Protein AF-A0A9X9LZ21-F1 (afdb_monomer_lite)

pLDDT: mean 93.77, std 8.06, range [51.34, 98.12]

Foldseek 3Di:
DDADFPDKDKDFQPDPPVVVVVVVVVVCVVLVKDWDWDADPVDNRMIIIGIGQDPVSVVVVCVVVVPDDDDD

Sequence (72 aa):
GKCRIDYILVYRKSNPQTEKREVFERNIRAEGLQMEKESSLINSDIIFVKLHAPWEVLGRYAEQMNVRMPFR

Organism: Gulo gulo (NCBI:txid48420)

Secondary structure (DSSP, 8-state):
-PPPP-EEEEEETT-S-HHHHHHHHHHHHHTT-EEEEEE-SS-TTEEEEEEE--HHHHHHHHHHTTPPPPP-

InterPro domains:
  IPR007632 Anoctamin [PTHR12308] (2-71)
  IPR032394 Anoctamin, dimerisation domain [PF16178] (1-72)

Radius of gyration: 15.28 Å; chains: 1; bounding box: 33×26×39 Å

Structure (mmCIF, N/CA/C/O backbone):
data_AF-A0A9X9LZ21-F1
#
_entry.id   AF-A0A9X9LZ21-F1
#
loop_
_atom_site.group_PDB
_atom_site.id
_atom_site.type_symbol
_atom_site.label_atom_id
_atom_site.label_alt_id
_atom_site.label_comp_id
_atom_site.label_asym_id
_atom_site.label_entity_id
_atom_site.label_seq_id
_atom_site.pdbx_PDB_ins_code
_atom_site.Cartn_x
_atom_site.Cartn_y
_atom_site.Cartn_z
_atom_site.occupancy
_atom_site.B_iso_or_equiv
_atom_site.auth_seq_id
_atom_site.auth_comp_id
_atom_site.auth_asym_id
_atom_site.auth_atom_id
_atom_site.pdbx_PDB_model_num
ATOM 1 N N . GLY A 1 1 ? 2.348 -15.965 13.901 1.00 51.34 1 GLY A N 1
ATOM 2 C CA . GLY A 1 1 ? 1.289 -16.286 12.920 1.00 51.34 1 GLY A CA 1
ATOM 3 C C . GLY A 1 1 ? 1.470 -15.381 11.722 1.00 51.34 1 GLY A C 1
ATOM 4 O O . GLY A 1 1 ? 1.881 -14.250 11.930 1.00 51.34 1 GLY A O 1
ATOM 5 N N . LYS A 1 2 ? 1.268 -15.868 10.492 1.00 59.69 2 LYS A N 1
ATOM 6 C CA . LYS A 1 2 ? 1.433 -15.039 9.283 1.00 59.69 2 LYS A CA 1
ATOM 7 C C . LYS A 1 2 ? 0.379 -13.921 9.266 1.00 59.69 2 LYS A C 1
ATOM 9 O O . LYS A 1 2 ? -0.782 -14.198 9.560 1.00 59.69 2 LYS A O 1
ATOM 14 N N . CYS A 1 3 ? 0.780 -12.689 8.950 1.00 79.56 3 CYS A N 1
ATOM 15 C CA . CYS A 1 3 ? -0.128 -11.548 8.800 1.00 79.56 3 CYS A CA 1
ATOM 16 C C . CYS A 1 3 ? -1.186 -11.840 7.718 1.00 79.56 3 CYS A C 1
ATOM 18 O O . CYS A 1 3 ? -0.864 -12.392 6.664 1.00 79.56 3 CYS A O 1
ATOM 20 N N . ARG A 1 4 ? -2.456 -11.484 7.963 1.00 90.31 4 ARG A N 1
ATOM 21 C CA . ARG A 1 4 ? -3.542 -11.631 6.977 1.00 90.31 4 ARG A CA 1
ATOM 22 C C . ARG A 1 4 ? -3.274 -10.721 5.782 1.00 90.31 4 ARG A C 1
ATOM 24 O O . ARG A 1 4 ? -2.920 -9.568 5.982 1.00 90.31 4 ARG A O 1
ATOM 31 N N . ILE A 1 5 ? -3.437 -11.231 4.565 1.00 95.12 5 ILE A N 1
ATOM 32 C CA . ILE A 1 5 ? -3.362 -10.421 3.343 1.00 95.12 5 ILE A CA 1
ATOM 33 C C . ILE A 1 5 ? -4.740 -9.799 3.109 1.00 95.12 5 ILE A C 1
ATOM 35 O O . ILE A 1 5 ? -5.712 -10.534 2.935 1.00 95.12 5 ILE A O 1
ATOM 39 N N . ASP A 1 6 ? -4.819 -8.471 3.103 1.00 95.38 6 ASP A N 1
ATOM 40 C CA . ASP A 1 6 ? -6.063 -7.738 2.840 1.00 95.38 6 ASP A CA 1
ATOM 41 C C . ASP A 1 6 ? -6.201 -7.388 1.354 1.00 95.38 6 ASP A C 1
ATOM 43 O O . ASP A 1 6 ? -7.292 -7.479 0.795 1.00 95.38 6 ASP A O 1
ATOM 47 N N . TYR A 1 7 ? -5.085 -7.049 0.697 1.00 96.50 7 TYR A N 1
ATOM 48 C CA . TYR A 1 7 ? -5.035 -6.741 -0.733 1.00 96.50 7 TYR A CA 1
ATOM 49 C C . TYR A 1 7 ? -3.771 -7.292 -1.393 1.00 96.50 7 TYR A C 1
ATOM 51 O O . TYR A 1 7 ? -2.720 -7.421 -0.766 1.00 96.50 7 TYR A O 1
ATOM 59 N N . ILE A 1 8 ? -3.871 -7.568 -2.695 1.00 97.00 8 ILE A N 1
ATOM 60 C CA . ILE A 1 8 ? -2.731 -7.902 -3.550 1.00 97.00 8 ILE A CA 1
ATOM 61 C C . ILE A 1 8 ? -2.694 -6.906 -4.702 1.00 97.00 8 ILE A C 1
ATOM 63 O O . ILE A 1 8 ? -3.640 -6.814 -5.482 1.00 97.00 8 ILE A O 1
ATOM 67 N N . LEU A 1 9 ? -1.587 -6.182 -4.823 1.00 97.12 9 LEU A N 1
ATOM 68 C CA . LEU A 1 9 ? -1.297 -5.352 -5.985 1.00 97.12 9 LEU A CA 1
ATOM 69 C C . LEU A 1 9 ? -0.368 -6.106 -6.929 1.00 97.12 9 LEU A C 1
ATOM 71 O O . LEU A 1 9 ? 0.470 -6.899 -6.497 1.00 97.12 9 LEU A O 1
ATOM 75 N N . VAL A 1 10 ? -0.497 -5.834 -8.225 1.00 97.06 10 VAL A N 1
ATOM 76 C CA . VAL A 1 10 ? 0.299 -6.496 -9.259 1.00 97.06 10 VAL A CA 1
ATOM 77 C C . VAL A 1 10 ? 0.877 -5.455 -10.193 1.00 97.06 10 VAL A C 1
ATOM 79 O O . VAL A 1 10 ? 0.177 -4.541 -10.632 1.00 97.06 10 VAL A O 1
ATOM 82 N N . TYR A 1 11 ? 2.153 -5.600 -10.529 1.00 97.06 11 TYR A N 1
ATOM 83 C CA . TYR A 1 11 ? 2.770 -4.764 -11.544 1.00 97.06 11 TYR A CA 1
ATOM 84 C C . TYR A 1 11 ? 3.840 -5.487 -12.349 1.00 97.06 11 TYR A C 1
ATOM 86 O O . TYR A 1 11 ? 4.347 -6.529 -11.941 1.00 97.06 11 TYR A O 1
ATOM 94 N N . ARG A 1 12 ? 4.195 -4.895 -13.495 1.00 97.31 12 ARG A N 1
ATOM 95 C CA . ARG A 1 12 ? 5.302 -5.347 -14.342 1.00 97.31 12 ARG A CA 1
ATOM 96 C C . ARG A 1 12 ? 6.592 -4.580 -14.049 1.00 97.31 12 ARG A C 1
ATOM 98 O O . ARG A 1 12 ? 6.538 -3.349 -13.988 1.00 97.31 12 ARG A O 1
ATOM 105 N N . LYS A 1 13 ? 7.729 -5.266 -13.898 1.00 94.81 13 LYS A N 1
ATOM 106 C CA . LYS A 1 13 ? 9.061 -4.658 -13.711 1.00 94.81 13 LYS A CA 1
ATOM 107 C C . LYS A 1 13 ? 9.449 -3.807 -14.917 1.00 94.81 13 LYS A C 1
ATOM 109 O O . LYS A 1 13 ? 10.057 -2.761 -14.745 1.00 94.81 13 LYS A O 1
ATOM 114 N N . SER A 1 14 ? 9.031 -4.228 -16.108 1.00 96.56 14 SER A N 1
ATOM 115 C CA . SER A 1 14 ? 9.220 -3.537 -17.384 1.00 96.56 14 SER A CA 1
ATOM 116 C C . SER A 1 14 ? 8.427 -2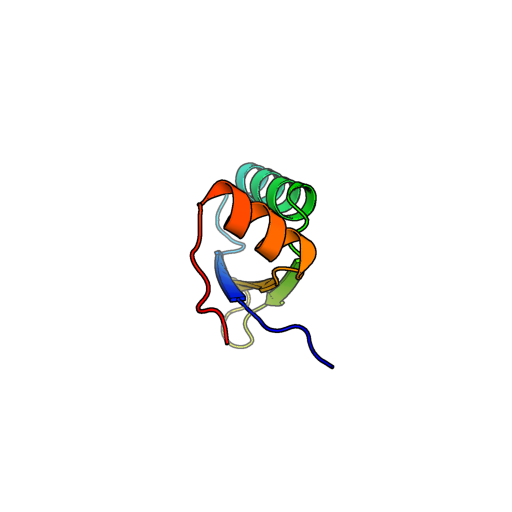.232 -17.521 1.00 96.56 14 SER A C 1
ATOM 118 O O . SER A 1 14 ? 8.680 -1.454 -18.438 1.00 96.56 14 SER A O 1
ATOM 120 N N . ASN A 1 15 ? 7.462 -1.960 -16.635 1.00 96.44 15 ASN A N 1
ATOM 121 C CA . ASN A 1 15 ? 6.698 -0.719 -16.691 1.00 96.44 15 ASN A CA 1
ATOM 122 C C . ASN A 1 15 ? 7.574 0.476 -16.248 1.00 96.44 15 ASN A C 1
ATOM 124 O O . ASN A 1 15 ? 8.058 0.462 -15.114 1.00 96.44 15 ASN A O 1
ATOM 128 N N . PRO A 1 16 ? 7.706 1.536 -17.073 1.00 94.88 16 PRO A N 1
ATOM 129 C CA . PRO A 1 16 ? 8.656 2.628 -16.840 1.00 94.88 16 PRO A CA 1
ATOM 130 C C . PRO A 1 16 ? 8.246 3.610 -15.730 1.00 94.88 16 PRO A C 1
ATOM 132 O O . PRO A 1 16 ? 8.992 4.533 -15.422 1.00 94.88 16 PRO A O 1
ATOM 135 N N . GLN A 1 17 ? 7.075 3.454 -15.106 1.00 95.94 17 GLN A N 1
ATOM 136 C CA . GLN A 1 17 ? 6.575 4.366 -14.069 1.00 95.94 17 GLN A CA 1
ATOM 137 C C . GLN A 1 17 ? 7.187 4.088 -12.681 1.00 95.94 17 GLN A C 1
ATOM 139 O O . GLN A 1 17 ? 6.475 4.054 -11.675 1.00 95.94 17 GLN A O 1
ATOM 144 N N . THR A 1 18 ? 8.501 3.864 -12.615 1.00 95.25 18 THR A N 1
ATOM 145 C CA . THR A 1 18 ? 9.213 3.481 -11.385 1.00 95.25 18 THR A CA 1
ATOM 146 C C . THR A 1 18 ? 9.099 4.549 -10.301 1.00 95.25 18 THR A C 1
ATOM 148 O O . THR A 1 18 ? 8.727 4.225 -9.179 1.00 95.25 18 THR A O 1
ATOM 151 N N . GLU A 1 19 ? 9.285 5.827 -10.636 1.00 96.81 19 GLU A N 1
ATOM 152 C CA . GLU A 1 19 ? 9.184 6.922 -9.657 1.00 96.81 19 GLU A CA 1
ATOM 153 C C . GLU A 1 19 ? 7.789 7.003 -9.020 1.00 96.81 19 GLU A C 1
ATOM 155 O O . GLU A 1 19 ? 7.650 7.083 -7.800 1.00 96.81 19 GLU A O 1
ATOM 160 N N . LYS A 1 20 ? 6.727 6.902 -9.833 1.00 96.56 20 LYS A N 1
ATOM 161 C CA . LYS A 1 20 ? 5.343 6.897 -9.329 1.00 96.56 20 LYS A CA 1
ATOM 162 C C . LYS A 1 20 ? 5.092 5.708 -8.403 1.00 96.56 20 LYS A C 1
ATOM 164 O O . LYS A 1 20 ? 4.390 5.846 -7.403 1.00 96.56 20 LYS A O 1
ATOM 169 N N . ARG A 1 21 ? 5.678 4.551 -8.721 1.00 96.38 21 ARG A N 1
ATOM 170 C CA . ARG A 1 21 ? 5.592 3.343 -7.897 1.00 96.38 21 ARG A CA 1
ATOM 171 C C . ARG A 1 21 ? 6.291 3.529 -6.554 1.00 96.38 21 ARG A C 1
ATOM 173 O O . ARG A 1 21 ? 5.711 3.189 -5.530 1.00 96.38 21 ARG A O 1
ATOM 180 N N . GLU A 1 22 ? 7.493 4.094 -6.543 1.00 96.06 22 GLU A N 1
ATOM 181 C CA . GLU A 1 22 ? 8.242 4.357 -5.310 1.00 96.06 22 GLU A CA 1
ATOM 182 C C . GLU A 1 22 ? 7.523 5.353 -4.399 1.00 96.06 22 GLU A C 1
ATOM 184 O O . GLU A 1 22 ? 7.447 5.135 -3.188 1.00 96.06 22 GLU A O 1
ATOM 189 N N . VAL A 1 23 ? 6.947 6.414 -4.975 1.00 98.12 23 VAL A N 1
ATOM 190 C CA . VAL A 1 23 ? 6.118 7.373 -4.232 1.00 98.12 23 VAL A CA 1
ATOM 191 C C . VAL A 1 23 ? 4.901 6.675 -3.632 1.00 98.12 23 VAL A C 1
ATOM 193 O O . VAL A 1 23 ? 4.641 6.813 -2.439 1.00 98.12 23 VAL A O 1
ATOM 196 N N . PHE A 1 24 ? 4.186 5.874 -4.422 1.00 97.00 24 PHE A N 1
ATOM 197 C CA . PHE A 1 24 ? 3.020 5.134 -3.945 1.00 97.00 24 PHE A CA 1
ATOM 198 C C . PHE A 1 24 ? 3.370 4.171 -2.797 1.00 97.00 24 PHE A C 1
ATOM 200 O O . PHE A 1 24 ? 2.701 4.154 -1.768 1.00 97.00 24 PHE A O 1
ATOM 207 N N . GLU A 1 25 ? 4.470 3.429 -2.917 1.00 96.00 25 GLU A N 1
ATOM 208 C CA . GLU A 1 25 ? 4.965 2.542 -1.862 1.00 96.00 25 GLU A CA 1
ATOM 209 C C . GLU A 1 25 ? 5.424 3.280 -0.599 1.00 96.00 25 GLU A C 1
ATOM 211 O O . GLU A 1 25 ? 5.284 2.768 0.515 1.00 96.00 25 GLU A O 1
ATOM 216 N N . ARG A 1 26 ? 6.022 4.466 -0.746 1.00 97.50 26 ARG A N 1
ATOM 217 C CA . ARG A 1 26 ? 6.382 5.317 0.393 1.00 97.50 26 ARG A CA 1
ATOM 218 C C . ARG A 1 26 ? 5.127 5.772 1.127 1.00 97.50 26 ARG A C 1
ATOM 220 O O . ARG A 1 26 ? 5.093 5.680 2.349 1.00 97.50 26 ARG A O 1
ATOM 227 N N . ASN A 1 27 ? 4.101 6.178 0.384 1.00 97.94 27 ASN A N 1
ATOM 228 C CA . ASN A 1 27 ? 2.826 6.606 0.947 1.00 97.94 27 ASN A CA 1
ATOM 229 C C . ASN A 1 27 ? 2.118 5.456 1.676 1.00 97.94 27 ASN A C 1
ATOM 231 O O . ASN A 1 27 ? 1.672 5.656 2.796 1.00 97.94 27 ASN A O 1
ATOM 235 N N . ILE A 1 28 ? 2.104 4.236 1.120 1.00 96.94 28 ILE A N 1
ATOM 236 C CA . ILE A 1 28 ? 1.568 3.042 1.808 1.00 96.94 28 ILE A CA 1
ATOM 237 C C . ILE A 1 28 ? 2.210 2.870 3.191 1.00 96.94 28 ILE A C 1
ATOM 239 O O . ILE A 1 28 ? 1.502 2.711 4.184 1.00 96.94 28 ILE A O 1
ATOM 243 N N . ARG A 1 29 ? 3.547 2.937 3.271 1.00 95.88 29 ARG A N 1
ATOM 244 C CA . ARG A 1 29 ? 4.259 2.814 4.553 1.00 95.88 29 ARG A CA 1
ATOM 245 C C . ARG A 1 29 ? 3.968 3.988 5.488 1.00 95.88 29 ARG A C 1
ATOM 247 O O . ARG A 1 29 ? 3.822 3.775 6.686 1.00 95.88 29 ARG A O 1
ATOM 254 N N . ALA A 1 30 ? 3.889 5.208 4.955 1.00 97.25 30 ALA A N 1
ATOM 255 C CA . ALA A 1 30 ? 3.570 6.404 5.733 1.00 97.25 30 ALA A CA 1
ATOM 256 C C . ALA A 1 30 ? 2.159 6.338 6.344 1.00 97.25 30 ALA A C 1
ATOM 258 O O . ALA A 1 30 ? 1.958 6.805 7.460 1.00 97.25 30 ALA A O 1
ATOM 259 N N . GLU A 1 31 ? 1.215 5.682 5.665 1.00 96.25 31 GLU A N 1
ATOM 260 C CA . GLU A 1 31 ? -0.127 5.405 6.192 1.00 96.25 31 GLU A CA 1
ATOM 261 C C . GLU A 1 31 ? -0.175 4.259 7.217 1.00 96.25 31 GLU A C 1
ATOM 263 O O . GLU A 1 31 ? -1.240 3.940 7.744 1.00 96.25 31 GLU A O 1
ATOM 268 N N . GLY A 1 32 ? 0.966 3.638 7.528 1.00 96.00 32 GLY A N 1
ATOM 269 C CA . GLY A 1 32 ? 1.073 2.557 8.507 1.00 96.00 32 GLY A CA 1
ATOM 270 C C . GLY A 1 32 ? 0.708 1.173 7.967 1.00 96.00 32 GLY A C 1
ATOM 271 O O . GLY A 1 32 ? 0.699 0.207 8.730 1.00 96.00 32 GLY A O 1
ATOM 272 N N . LEU A 1 33 ? 0.428 1.041 6.666 1.00 96.62 33 LEU A N 1
ATOM 273 C CA . LEU A 1 33 ? 0.202 -0.262 6.043 1.00 96.62 33 LEU A CA 1
ATOM 274 C C . LEU A 1 33 ? 1.522 -1.025 5.901 1.00 96.62 33 LEU A C 1
ATOM 276 O O . LEU A 1 33 ? 2.568 -0.467 5.555 1.00 96.62 33 LEU A O 1
ATOM 280 N N . GLN A 1 34 ? 1.460 -2.333 6.128 1.00 95.62 34 GLN A N 1
ATOM 281 C CA . GLN A 1 34 ? 2.594 -3.230 5.944 1.00 95.62 34 GLN A CA 1
ATOM 282 C C . GLN A 1 34 ? 2.526 -3.867 4.559 1.00 95.62 34 GLN A C 1
ATOM 284 O O . GLN A 1 34 ? 1.439 -4.111 4.028 1.00 95.62 34 GLN A O 1
ATOM 289 N N . MET A 1 35 ? 3.690 -4.148 3.970 1.00 94.94 35 MET A N 1
ATOM 290 C CA . MET A 1 35 ? 3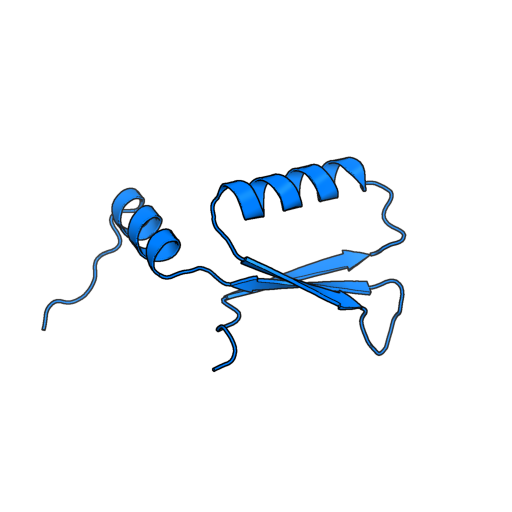.737 -4.794 2.665 1.00 94.94 35 MET A CA 1
ATOM 291 C C . MET A 1 35 ? 4.917 -5.740 2.470 1.00 94.94 35 MET A C 1
ATOM 293 O O . MET A 1 35 ? 6.027 -5.478 2.933 1.00 94.94 35 MET A O 1
ATOM 297 N N . GLU A 1 36 ? 4.671 -6.790 1.693 1.00 95.62 36 GLU A N 1
ATOM 298 C CA . GLU A 1 36 ? 5.649 -7.788 1.260 1.00 95.62 36 GLU A CA 1
ATOM 299 C C . GLU A 1 36 ? 5.671 -7.840 -0.271 1.00 95.62 36 GLU A C 1
ATOM 301 O O . GLU A 1 36 ? 4.618 -7.775 -0.908 1.00 95.62 36 GLU A O 1
ATOM 306 N N . LYS A 1 37 ? 6.855 -7.967 -0.882 1.00 95.50 37 LYS A N 1
ATOM 307 C CA . LYS A 1 37 ? 6.986 -8.086 -2.342 1.00 95.50 37 LYS A CA 1
ATOM 308 C C . LYS A 1 37 ? 7.527 -9.449 -2.727 1.00 95.50 37 LYS A C 1
ATOM 310 O O . LYS A 1 37 ? 8.561 -9.869 -2.217 1.00 95.50 37 LYS A O 1
ATOM 315 N N . GLU A 1 38 ? 6.889 -10.078 -3.701 1.00 96.25 38 GLU A N 1
ATOM 316 C CA . GLU A 1 38 ? 7.318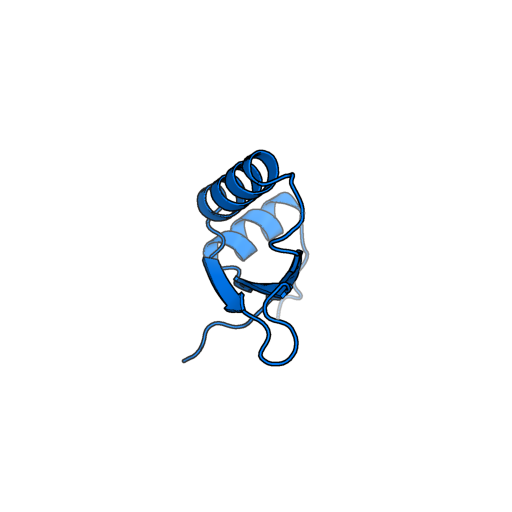 -11.360 -4.253 1.00 96.25 38 GLU A CA 1
ATOM 317 C C . GLU A 1 38 ? 7.291 -11.310 -5.782 1.00 96.25 38 GLU A C 1
ATOM 319 O O . GLU A 1 38 ? 6.352 -10.794 -6.388 1.00 96.25 38 GLU A O 1
ATOM 324 N N . SER A 1 39 ? 8.332 -11.844 -6.428 1.00 97.06 39 SER A N 1
ATOM 325 C CA . SER A 1 39 ? 8.287 -12.068 -7.878 1.00 97.06 39 SER A CA 1
ATOM 326 C C . SER A 1 39 ? 7.396 -13.270 -8.181 1.00 97.06 39 SER A C 1
ATOM 328 O O . SER A 1 39 ? 7.409 -14.252 -7.441 1.00 97.06 39 SER A O 1
ATOM 330 N N . SER A 1 40 ? 6.646 -13.213 -9.280 1.00 97.06 40 SER A N 1
ATOM 331 C CA . SER A 1 40 ? 5.889 -14.373 -9.751 1.00 97.06 40 SER A CA 1
ATOM 332 C C . SER A 1 40 ? 6.825 -15.529 -10.098 1.00 97.06 40 SER A C 1
ATOM 334 O O . SER A 1 40 ? 7.868 -15.331 -10.722 1.00 97.06 40 SER A O 1
ATOM 336 N N . LEU A 1 41 ? 6.412 -16.747 -9.740 1.00 96.62 41 LEU A N 1
ATOM 337 C CA . LEU A 1 41 ? 7.136 -17.978 -10.066 1.00 96.62 41 LEU A CA 1
ATOM 338 C C . LEU A 1 41 ? 7.064 -18.329 -11.560 1.00 96.62 41 LEU A C 1
ATOM 340 O O . LEU A 1 41 ? 7.919 -19.049 -12.060 1.00 96.62 41 LEU A O 1
ATOM 344 N N . ILE A 1 42 ? 6.045 -17.828 -12.269 1.00 96.62 42 ILE A N 1
ATOM 345 C CA . ILE A 1 42 ? 5.778 -18.162 -13.678 1.00 96.62 42 ILE A CA 1
ATOM 346 C C . ILE A 1 42 ? 6.319 -17.078 -14.618 1.00 96.62 42 ILE A C 1
ATOM 348 O O . ILE A 1 42 ? 6.751 -17.373 -15.728 1.00 96.62 42 ILE A O 1
ATOM 352 N N . ASN A 1 43 ? 6.298 -15.812 -14.194 1.00 97.00 43 ASN A N 1
ATOM 353 C CA . ASN A 1 43 ? 6.751 -14.693 -15.016 1.00 97.00 43 ASN A CA 1
ATOM 354 C C . ASN A 1 43 ? 7.579 -13.713 -14.183 1.00 97.00 43 ASN A C 1
ATOM 356 O O . ASN A 1 43 ? 7.035 -12.939 -13.399 1.00 97.00 43 ASN A O 1
ATOM 360 N N . SER A 1 44 ? 8.891 -13.697 -14.402 1.00 95.31 44 SER A N 1
ATOM 361 C CA . SER A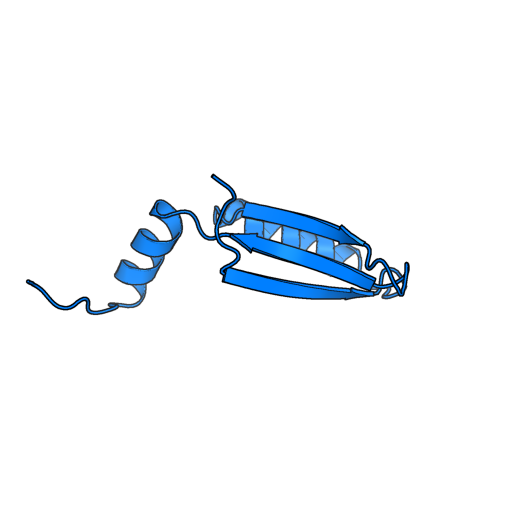 1 44 ? 9.821 -12.855 -13.649 1.00 95.31 44 SER A CA 1
ATOM 362 C C . SER A 1 44 ? 9.600 -11.349 -13.837 1.00 95.31 44 SER A C 1
ATOM 364 O O . SER A 1 44 ? 10.088 -10.580 -13.005 1.00 95.31 44 SER A O 1
ATOM 366 N N . ASP A 1 45 ? 8.854 -10.920 -14.864 1.00 97.31 45 ASP A N 1
ATOM 367 C CA . ASP A 1 45 ? 8.441 -9.527 -15.059 1.00 97.31 45 ASP A CA 1
ATOM 368 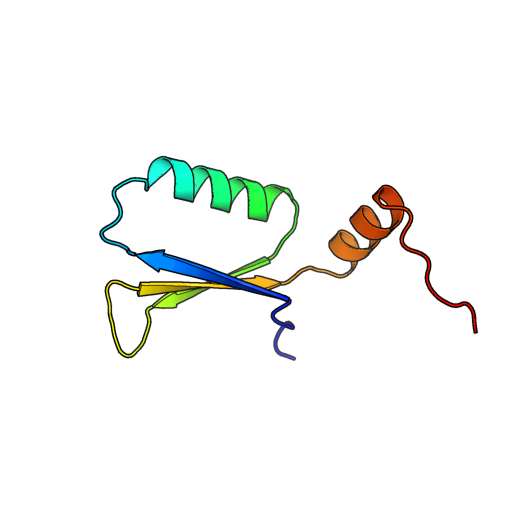C C . ASP A 1 45 ? 7.299 -9.124 -14.115 1.00 97.31 45 ASP A C 1
ATOM 370 O O . ASP A 1 45 ? 7.077 -7.942 -13.902 1.00 97.31 45 ASP A O 1
ATOM 374 N N . ILE A 1 46 ? 6.581 -10.065 -13.500 1.00 97.88 46 ILE A N 1
ATOM 375 C CA . ILE A 1 46 ? 5.460 -9.764 -12.604 1.00 97.88 46 ILE A CA 1
ATOM 376 C C . ILE A 1 46 ? 5.932 -9.718 -11.147 1.00 97.88 46 ILE A C 1
ATOM 378 O O . ILE A 1 46 ? 6.555 -10.658 -10.649 1.00 97.88 46 ILE A O 1
ATOM 382 N N . ILE A 1 47 ? 5.575 -8.642 -10.447 1.00 97.81 47 ILE A N 1
ATOM 383 C CA . ILE A 1 47 ? 5.699 -8.506 -8.994 1.00 97.81 47 ILE A CA 1
ATOM 384 C C . ILE A 1 47 ? 4.314 -8.475 -8.358 1.00 97.81 47 ILE A C 1
ATOM 386 O O . ILE A 1 47 ? 3.441 -7.717 -8.786 1.00 97.81 47 ILE A O 1
ATOM 390 N N . PHE A 1 48 ? 4.160 -9.260 -7.296 1.00 97.75 48 PHE A N 1
ATOM 391 C CA . PHE A 1 48 ? 3.049 -9.202 -6.360 1.00 97.75 48 PHE A CA 1
ATOM 392 C C . PHE A 1 48 ? 3.458 -8.399 -5.129 1.00 97.75 48 PHE A C 1
ATOM 394 O O . PHE A 1 48 ? 4.517 -8.642 -4.550 1.00 97.75 48 PHE A O 1
ATOM 401 N N . VAL A 1 49 ? 2.607 -7.464 -4.714 1.00 97.31 49 VAL A N 1
ATOM 402 C CA . VAL A 1 49 ? 2.741 -6.738 -3.449 1.00 97.31 49 VAL A CA 1
ATOM 403 C C . VAL A 1 49 ? 1.566 -7.125 -2.567 1.00 97.31 49 VAL A C 1
ATOM 405 O O . VAL A 1 49 ? 0.421 -6.803 -2.882 1.00 97.31 49 VAL A O 1
ATOM 408 N N . LYS A 1 50 ? 1.845 -7.842 -1.485 1.00 97.12 50 LYS A N 1
ATOM 409 C CA . LYS A 1 50 ? 0.854 -8.235 -0.483 1.00 97.12 50 LYS A CA 1
ATOM 410 C C . LYS A 1 50 ? 0.752 -7.113 0.533 1.00 97.12 50 LYS A C 1
ATOM 412 O O . LYS A 1 50 ? 1.774 -6.694 1.066 1.00 97.12 50 LYS A O 1
ATOM 417 N N . LEU A 1 51 ? -0.455 -6.610 0.759 1.00 96.94 51 LEU A N 1
ATOM 418 C CA . LEU A 1 51 ? -0.729 -5.567 1.738 1.00 96.94 51 LEU A CA 1
ATOM 419 C C . LEU A 1 51 ? -1.421 -6.162 2.957 1.00 96.94 51 LEU A C 1
ATOM 421 O O . LEU A 1 51 ? -2.322 -6.996 2.829 1.00 96.94 51 LEU A O 1
ATOM 425 N N . HIS A 1 52 ? -1.017 -5.672 4.121 1.00 96.25 52 HIS A N 1
ATOM 426 C CA . HIS A 1 52 ? -1.565 -6.045 5.414 1.00 96.25 52 HIS A CA 1
ATOM 427 C C . HIS A 1 52 ? -1.912 -4.765 6.169 1.00 96.25 52 HIS A C 1
ATOM 429 O O . HIS A 1 52 ? -1.072 -3.866 6.281 1.00 96.25 52 HIS A O 1
ATOM 435 N N . ALA A 1 53 ? -3.137 -4.677 6.675 1.00 95.69 53 ALA A N 1
ATOM 436 C CA . ALA A 1 53 ? -3.599 -3.559 7.480 1.00 95.69 53 ALA A CA 1
ATOM 437 C C . ALA A 1 53 ? -3.504 -3.916 8.973 1.00 95.69 53 ALA A C 1
ATOM 439 O O . ALA A 1 53 ? -4.274 -4.755 9.451 1.00 95.69 53 ALA A O 1
ATOM 440 N N . PRO A 1 54 ? -2.575 -3.303 9.731 1.00 95.25 54 PRO A N 1
ATOM 441 C CA . PRO A 1 54 ? -2.544 -3.446 11.182 1.00 95.25 54 PRO A CA 1
ATOM 442 C C . PRO A 1 54 ? -3.858 -2.996 11.818 1.00 95.25 54 PRO A C 1
ATOM 444 O O . PRO A 1 54 ? -4.578 -2.156 11.269 1.00 95.25 54 PRO A O 1
ATOM 447 N N . TRP A 1 55 ? -4.153 -3.532 13.000 1.00 92.81 55 TRP A N 1
ATOM 448 C CA . TRP A 1 55 ? -5.392 -3.233 13.717 1.00 92.81 55 TRP A CA 1
ATOM 449 C C . TRP A 1 55 ? -5.565 -1.733 13.97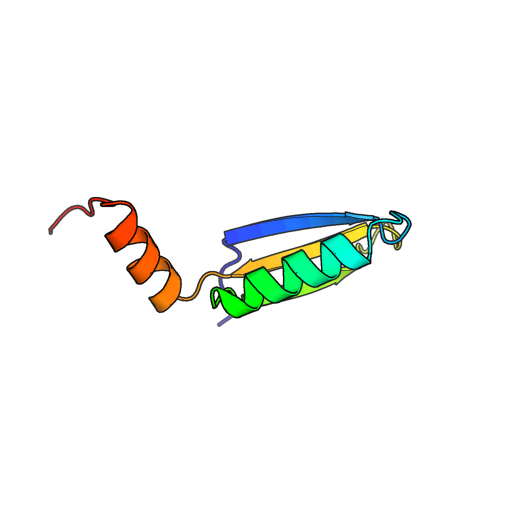3 1.00 92.81 55 TRP A C 1
ATOM 451 O O . TRP A 1 55 ? -6.652 -1.190 13.797 1.00 92.81 55 TRP A O 1
ATOM 461 N N . GLU A 1 56 ? -4.478 -1.048 14.312 1.00 94.50 56 GLU A N 1
ATOM 462 C CA . GLU A 1 56 ? -4.445 0.387 14.579 1.00 94.50 56 GLU A CA 1
ATOM 463 C C . GLU A 1 56 ? -4.844 1.197 13.338 1.00 94.50 56 GLU A C 1
ATOM 465 O O . GLU A 1 56 ? -5.581 2.179 13.436 1.00 94.50 56 GLU A O 1
ATOM 470 N N . VAL A 1 57 ? -4.407 0.755 12.154 1.00 95.50 57 VAL A N 1
ATOM 471 C CA . VAL A 1 57 ? -4.759 1.386 10.877 1.00 95.50 57 VAL A CA 1
ATOM 472 C C . VAL A 1 57 ? -6.232 1.146 10.554 1.00 95.50 57 VAL A C 1
ATOM 474 O O . VAL A 1 57 ? -6.938 2.086 10.188 1.00 95.50 57 VAL A O 1
ATOM 477 N N . LEU A 1 58 ? -6.715 -0.090 10.728 1.00 94.44 58 LEU A N 1
ATOM 478 C CA . LEU A 1 58 ? -8.124 -0.432 10.518 1.00 94.44 58 LEU A CA 1
ATOM 479 C C . LEU A 1 58 ? -9.045 0.380 11.434 1.00 94.44 58 LEU A C 1
ATOM 481 O O . LEU A 1 58 ? -10.028 0.933 10.949 1.00 94.44 58 LEU A O 1
ATOM 485 N N . GLY A 1 59 ? -8.710 0.495 12.722 1.00 94.50 59 GLY A N 1
ATOM 486 C CA . GLY A 1 59 ? -9.468 1.282 13.696 1.00 94.50 59 GLY A CA 1
ATOM 487 C C . GLY A 1 59 ? -9.551 2.758 13.309 1.00 94.50 59 GLY A C 1
ATOM 488 O O . GLY A 1 59 ? -10.650 3.289 13.157 1.00 94.50 59 GLY A O 1
ATOM 489 N N . ARG A 1 60 ? -8.401 3.389 13.030 1.00 96.12 60 ARG A N 1
ATOM 490 C CA . ARG A 1 60 ? -8.319 4.800 12.612 1.00 96.12 60 ARG A CA 1
ATOM 491 C C . ARG A 1 60 ? -9.208 5.103 11.403 1.00 96.12 60 ARG A C 1
ATOM 493 O O . ARG A 1 60 ? -9.941 6.090 11.392 1.00 96.12 60 ARG A O 1
ATOM 500 N N . TYR A 1 61 ? -9.157 4.257 10.372 1.00 95.69 61 TYR A N 1
ATOM 501 C CA . TYR A 1 61 ? -9.973 4.459 9.173 1.00 95.69 61 TYR A CA 1
ATOM 502 C C . TYR A 1 61 ? -11.446 4.093 9.379 1.00 95.69 61 TYR A C 1
ATOM 504 O O . TYR A 1 61 ? -12.310 4.740 8.790 1.00 95.69 61 TYR A O 1
ATOM 512 N N . ALA A 1 62 ? -11.758 3.098 10.212 1.00 95.88 62 ALA A N 1
ATOM 513 C CA . ALA A 1 62 ? -13.136 2.760 10.562 1.00 95.88 62 ALA A CA 1
ATOM 514 C C . ALA A 1 62 ? -13.839 3.924 11.276 1.00 95.88 62 ALA A C 1
ATOM 516 O O . ALA A 1 62 ? -14.983 4.233 10.940 1.00 95.88 62 ALA A O 1
ATOM 517 N N . GLU A 1 63 ? -13.140 4.605 12.189 1.00 95.12 63 GLU A N 1
ATOM 518 C CA . GLU A 1 63 ? -13.620 5.823 12.851 1.00 95.12 63 GLU A CA 1
ATOM 519 C C . GLU A 1 63 ? -13.873 6.943 11.836 1.00 95.12 63 GLU A C 1
ATOM 521 O O . GLU A 1 63 ? -14.976 7.483 11.771 1.00 95.12 63 GLU A O 1
ATOM 526 N N . GLN A 1 64 ? -12.892 7.240 10.974 1.00 96.19 64 GLN A N 1
ATOM 527 C CA . GLN A 1 64 ? -13.016 8.294 9.962 1.00 96.19 64 GLN A CA 1
ATOM 528 C C . GLN A 1 64 ? -14.161 8.032 8.967 1.00 96.19 64 GLN A C 1
ATOM 530 O O . GLN A 1 64 ? -14.829 8.964 8.518 1.00 96.19 64 GLN A O 1
ATOM 535 N N . MET A 1 65 ? -14.398 6.766 8.617 1.00 96.00 65 MET A N 1
ATOM 536 C CA . MET A 1 65 ? -15.456 6.358 7.689 1.00 96.00 65 MET A CA 1
ATOM 537 C C . MET A 1 65 ? -16.804 6.086 8.374 1.00 96.00 65 MET A C 1
ATOM 539 O O . MET A 1 65 ? -17.761 5.729 7.689 1.00 96.00 65 MET A O 1
ATOM 543 N N . ASN A 1 66 ? -16.912 6.257 9.698 1.00 94.19 66 ASN A N 1
ATOM 544 C CA . ASN A 1 66 ? -18.104 5.925 10.487 1.00 94.19 66 ASN A CA 1
ATOM 545 C C . ASN A 1 66 ? -18.611 4.489 10.244 1.00 94.19 66 ASN A C 1
ATOM 547 O O . ASN A 1 66 ? -19.819 4.244 10.135 1.00 94.19 66 ASN A O 1
ATOM 551 N N . VAL A 1 67 ? -17.688 3.528 10.141 1.00 93.69 67 VAL A N 1
ATOM 552 C CA . VAL A 1 67 ? -18.033 2.112 9.978 1.00 93.69 67 VAL A CA 1
ATOM 553 C C . VAL A 1 67 ? -18.759 1.636 11.233 1.00 93.69 67 VAL A C 1
ATOM 555 O O . VAL A 1 67 ? -18.227 1.687 12.340 1.00 93.69 67 VAL A O 1
ATOM 558 N N . ARG A 1 68 ? -19.995 1.157 11.066 1.00 89.62 68 ARG A N 1
ATOM 559 C CA . ARG A 1 68 ? -20.796 0.624 12.171 1.00 89.62 68 ARG A CA 1
ATOM 560 C C . ARG A 1 68 ? -20.463 -0.842 12.396 1.00 89.62 68 ARG A C 1
ATOM 562 O O . ARG A 1 68 ? -20.580 -1.648 11.476 1.00 89.62 68 ARG A O 1
ATOM 569 N N . MET A 1 69 ? -20.124 -1.185 13.632 1.00 87.56 69 MET A N 1
ATOM 570 C CA . MET A 1 69 ? -20.002 -2.570 14.075 1.00 87.56 69 MET A CA 1
ATOM 571 C C . MET A 1 69 ? -21.227 -2.954 14.909 1.00 87.56 69 MET A C 1
ATOM 573 O O . MET A 1 69 ? -21.712 -2.128 15.685 1.00 87.56 69 MET A O 1
ATOM 577 N N . PRO A 1 70 ? -21.755 -4.180 14.760 1.00 88.38 70 PRO A N 1
ATOM 578 C CA . PRO A 1 70 ? -22.824 -4.655 15.622 1.00 88.38 70 PRO A CA 1
ATOM 579 C C . PRO A 1 70 ? -22.307 -4.764 17.058 1.00 88.38 70 PRO A C 1
ATOM 581 O O . PRO A 1 70 ? -21.261 -5.367 17.309 1.00 88.38 70 PRO A O 1
ATOM 584 N N . PHE A 1 71 ? -23.054 -4.190 17.997 1.00 80.38 71 PHE A N 1
ATOM 585 C CA . PHE A 1 71 ? -22.844 -4.453 19.414 1.00 80.38 71 PHE A CA 1
ATOM 586 C C . PHE A 1 71 ? -23.364 -5.855 19.740 1.00 80.38 71 PHE A C 1
ATOM 588 O O . PHE A 1 71 ? -24.348 -6.310 19.150 1.00 80.38 71 PHE A O 1
ATOM 595 N N . ARG A 1 72 ? -22.661 -6.544 20.638 1.00 65.56 72 ARG A N 1
ATOM 596 C CA . ARG A 1 72 ? -23.156 -7.771 21.263 1.00 65.56 72 ARG A CA 1
ATOM 597 C C . ARG A 1 72 ? -24.023 -7.431 22.460 1.00 65.56 72 ARG A C 1
ATOM 599 O O . ARG A 1 72 ? -23.670 -6.451 23.151 1.00 65.56 72 ARG A O 1
#